Protein AF-A0A9E1TDJ6-F1 (afdb_monomer_lite)

pLDDT: mean 80.69, std 10.55, range [55.75, 95.31]

Sequence (45 aa):
MFGLIRTAILVTIAFVFGLFLERNQAADACIAAGGIARTGVCWNE

Radius of gyration: 16.09 Å; chains: 1; bounding box: 37×19×39 Å

Secondary structure (DSSP, 8-state):
-HHHHHHHHHHHHHHHHHHHHHHHHHHHHHHHTT-EEETTEEE--

Foldseek 3Di:
DVVVVVVVVVVVVVVVVVVVVVLVVQQVVLVVVVFHCDPSDTHDD

Structure (mmCIF, N/CA/C/O backbone):
data_AF-A0A9E1TDJ6-F1
#
_entry.id   AF-A0A9E1TDJ6-F1
#
loop_
_atom_site.group_PDB
_atom_site.id
_atom_site.type_symbol
_atom_site.label_atom_id
_atom_site.label_alt_id
_atom_site.label_comp_id
_atom_site.label_asym_id
_atom_site.label_entity_id
_atom_site.label_seq_id
_atom_site.pdbx_PDB_ins_code
_atom_site.Cartn_x
_atom_site.Cartn_y
_atom_site.Cartn_z
_atom_site.occupancy
_atom_site.B_iso_or_equiv
_atom_site.auth_seq_id
_atom_site.auth_comp_id
_atom_site.auth_asym_id
_atom_site.auth_atom_id
_atom_site.pdbx_PDB_model_num
ATOM 1 N N . MET A 1 1 ? -25.708 -5.116 18.091 1.00 58.34 1 MET A N 1
ATOM 2 C CA . MET A 1 1 ? -25.488 -4.778 16.661 1.00 58.34 1 MET A CA 1
ATOM 3 C C . MET A 1 1 ? -24.019 -4.422 16.344 1.00 58.34 1 MET A C 1
ATOM 5 O O . MET A 1 1 ? -23.751 -3.768 15.348 1.00 58.34 1 MET A O 1
ATOM 9 N N . PHE A 1 2 ? -23.040 -4.905 17.127 1.00 61.25 2 PHE A N 1
ATOM 10 C CA . PHE A 1 2 ? -21.614 -4.558 16.970 1.00 61.25 2 PHE A CA 1
ATOM 11 C C . PHE A 1 2 ? -20.906 -5.222 15.766 1.00 61.25 2 PHE A C 1
ATOM 13 O O . PHE A 1 2 ? -19.866 -4.742 15.324 1.00 61.25 2 PHE A O 1
ATOM 20 N N . GLY A 1 3 ? -21.456 -6.310 15.211 1.00 72.25 3 GLY A N 1
ATOM 21 C CA . GLY A 1 3 ? -20.825 -7.053 14.108 1.00 72.25 3 GLY A CA 1
ATOM 22 C C . GLY A 1 3 ? -20.921 -6.376 12.733 1.00 72.25 3 GLY A C 1
ATOM 23 O O . GLY A 1 3 ? -19.999 -6.485 11.929 1.00 72.25 3 GLY A O 1
ATOM 24 N N . LEU A 1 4 ? -22.003 -5.635 12.471 1.00 82.31 4 LEU A N 1
ATOM 25 C CA . LEU A 1 4 ? -22.223 -4.948 11.188 1.00 82.31 4 LEU A CA 1
ATOM 26 C C . LEU A 1 4 ? -21.273 -3.760 10.996 1.00 82.31 4 LEU A C 1
ATOM 28 O O . LEU A 1 4 ? -20.706 -3.569 9.929 1.00 82.31 4 LEU A O 1
ATOM 32 N N . ILE A 1 5 ? -21.029 -2.998 12.060 1.00 88.81 5 ILE A N 1
ATOM 33 C CA . ILE A 1 5 ? -20.084 -1.876 12.016 1.00 88.81 5 ILE A CA 1
ATOM 34 C C . ILE A 1 5 ? -18.660 -2.399 11.783 1.00 88.81 5 ILE A C 1
ATOM 36 O O . ILE A 1 5 ? -17.925 -1.869 10.956 1.00 88.81 5 ILE A O 1
ATOM 40 N N . ARG A 1 6 ? -18.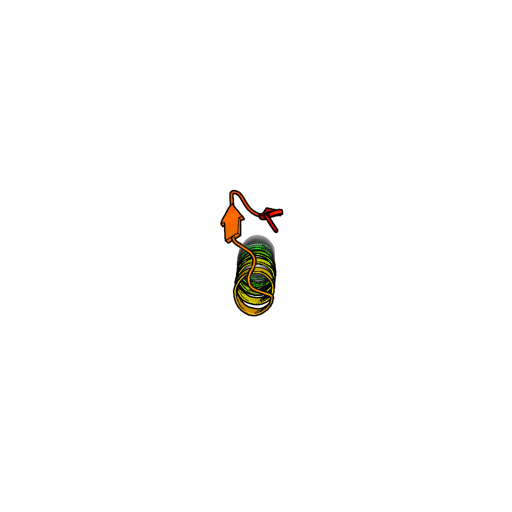283 -3.496 12.453 1.00 87.19 6 ARG A N 1
ATOM 41 C CA . ARG A 1 6 ? -16.964 -4.118 12.285 1.00 87.19 6 ARG A CA 1
ATOM 42 C C . ARG A 1 6 ? -16.739 -4.637 10.864 1.00 87.19 6 ARG A C 1
ATOM 44 O O . ARG A 1 6 ? -15.648 -4.472 10.333 1.00 87.19 6 ARG A O 1
ATOM 51 N N . THR A 1 7 ? -17.750 -5.243 10.246 1.00 89.94 7 THR A N 1
ATOM 52 C CA . THR A 1 7 ? -17.649 -5.719 8.856 1.00 89.94 7 THR A CA 1
ATOM 53 C C . THR A 1 7 ? -17.523 -4.562 7.873 1.00 89.94 7 THR A C 1
ATOM 55 O O . THR A 1 7 ? -16.629 -4.603 7.034 1.00 89.94 7 THR A O 1
ATOM 58 N N . ALA A 1 8 ? -18.311 -3.494 8.028 1.00 90.50 8 ALA A N 1
ATOM 59 C CA . ALA A 1 8 ? -18.174 -2.292 7.204 1.00 90.50 8 ALA A CA 1
ATOM 60 C C . ALA A 1 8 ? -16.764 -1.680 7.296 1.00 90.50 8 ALA A C 1
ATOM 62 O O . ALA A 1 8 ? -16.165 -1.361 6.273 1.00 90.50 8 ALA A O 1
ATOM 63 N N . ILE A 1 9 ? -16.193 -1.590 8.503 1.00 93.38 9 ILE A N 1
ATOM 64 C CA . ILE A 1 9 ? -14.826 -1.085 8.706 1.00 93.38 9 ILE A CA 1
ATOM 65 C C . ILE A 1 9 ? -13.799 -1.958 7.975 1.00 93.38 9 ILE A C 1
ATOM 67 O O . ILE A 1 9 ? -12.944 -1.434 7.265 1.00 93.38 9 ILE A O 1
ATOM 71 N N . LEU A 1 10 ? -13.885 -3.284 8.116 1.00 93.56 10 LEU A N 1
ATOM 72 C CA . LEU A 1 10 ? -12.945 -4.203 7.469 1.00 93.56 10 LEU A CA 1
ATOM 73 C C . LEU A 1 10 ? -13.033 -4.143 5.938 1.00 93.56 10 LEU A C 1
ATOM 75 O O . LEU A 1 10 ? -11.998 -4.174 5.277 1.00 93.56 10 LEU A O 1
ATOM 79 N N . VAL A 1 11 ? 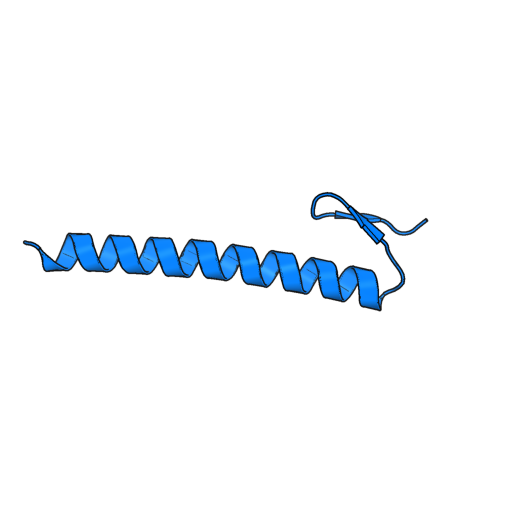-14.239 -4.003 5.380 1.00 94.38 11 VAL A N 1
ATOM 80 C CA . VAL A 1 11 ? -14.445 -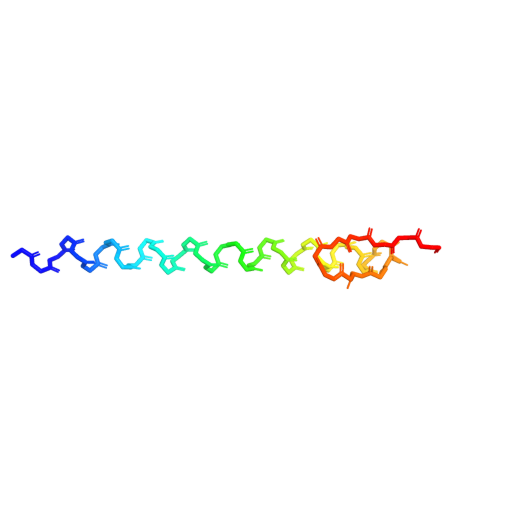3.839 3.931 1.00 94.38 11 VAL A CA 1
ATOM 81 C C . VAL A 1 11 ? -13.817 -2.539 3.435 1.00 94.38 11 VAL A C 1
ATOM 83 O O . VAL A 1 11 ? -13.090 -2.559 2.444 1.00 94.38 11 VAL A O 1
ATOM 86 N N . THR A 1 12 ? -14.023 -1.425 4.141 1.00 94.75 12 THR A N 1
ATOM 87 C CA . THR A 1 12 ? -13.414 -0.137 3.775 1.00 94.75 12 THR A CA 1
ATOM 88 C C . THR A 1 12 ? -11.889 -0.205 3.817 1.00 94.75 12 THR A C 1
ATOM 90 O O . THR A 1 12 ? -11.230 0.274 2.897 1.00 94.75 12 THR A O 1
ATOM 93 N N . ILE A 1 13 ? -11.314 -0.839 4.844 1.00 95.31 13 ILE A N 1
ATOM 94 C CA . ILE A 1 13 ? -9.860 -1.023 4.945 1.00 95.31 13 ILE A CA 1
ATOM 95 C C . ILE A 1 13 ? -9.347 -1.863 3.772 1.00 95.31 13 ILE A C 1
ATOM 97 O O . ILE A 1 13 ? -8.393 -1.453 3.115 1.00 95.31 13 ILE A O 1
ATOM 101 N N . ALA A 1 14 ? -9.986 -2.999 3.478 1.00 93.62 14 ALA A N 1
ATOM 102 C CA . ALA A 1 14 ? -9.594 -3.867 2.369 1.00 93.62 14 ALA A CA 1
ATOM 103 C C . ALA A 1 14 ? -9.669 -3.142 1.014 1.00 93.62 14 ALA A C 1
ATOM 105 O O . ALA A 1 14 ? -8.767 -3.280 0.191 1.00 93.62 14 ALA A O 1
ATOM 106 N N . PHE A 1 15 ? -10.701 -2.320 0.810 1.00 94.56 15 PHE A N 1
ATOM 107 C CA . PHE A 1 15 ? -10.866 -1.504 -0.391 1.00 94.56 15 PHE A CA 1
ATOM 108 C C . PHE A 1 15 ? -9.737 -0.477 -0.561 1.00 94.56 15 PHE A C 1
ATOM 110 O O . PHE A 1 15 ? -9.126 -0.401 -1.626 1.00 94.56 15 PHE A O 1
ATOM 117 N N . VAL A 1 16 ? -9.409 0.276 0.496 1.00 94.06 16 VAL A N 1
ATOM 118 C CA . VAL A 1 16 ? -8.309 1.257 0.462 1.00 94.06 16 VAL A CA 1
ATOM 119 C C . VAL A 1 16 ? -6.968 0.565 0.215 1.00 94.06 16 VAL A C 1
ATOM 121 O O . VAL A 1 16 ? -6.176 1.040 -0.597 1.00 94.06 16 VAL A O 1
ATOM 124 N N . PHE A 1 17 ? -6.725 -0.577 0.861 1.00 93.50 17 PHE A N 1
ATOM 125 C CA . PHE A 1 17 ? -5.503 -1.355 0.653 1.00 93.50 17 PHE A CA 1
ATOM 126 C C . PHE A 1 17 ? -5.382 -1.862 -0.789 1.00 93.50 17 PHE A C 1
ATOM 128 O O . PHE A 1 17 ? -4.309 -1.772 -1.382 1.00 93.50 17 PHE A O 1
ATOM 135 N N . GLY A 1 18 ? -6.486 -2.342 -1.370 1.00 89.69 18 GLY A N 1
ATOM 136 C CA . GLY A 1 18 ? -6.544 -2.768 -2.768 1.00 89.69 18 GLY A CA 1
ATOM 137 C C . GLY A 1 18 ? -6.200 -1.637 -3.739 1.00 89.69 18 GLY A C 1
ATOM 138 O O . GLY A 1 18 ? -5.352 -1.821 -4.607 1.00 89.69 18 GLY A O 1
ATOM 139 N N . LEU A 1 19 ? -6.771 -0.444 -3.539 1.00 88.25 19 LEU A N 1
ATOM 140 C CA . LEU A 1 19 ? -6.456 0.734 -4.356 1.00 88.25 19 LEU A CA 1
ATOM 141 C C . LEU A 1 19 ? -4.978 1.132 -4.272 1.00 88.25 19 LEU A C 1
ATOM 143 O O . LEU A 1 19 ? -4.375 1.484 -5.286 1.00 88.25 19 LEU A O 1
ATOM 147 N N . PHE A 1 20 ? -4.385 1.077 -3.076 1.00 86.38 20 PHE A N 1
ATOM 148 C CA . PHE A 1 20 ? -2.960 1.357 -2.897 1.00 86.38 20 PHE A CA 1
ATOM 149 C C . PHE A 1 20 ? -2.082 0.348 -3.637 1.00 86.38 20 PHE A C 1
ATOM 151 O O . PHE A 1 20 ? -1.134 0.750 -4.310 1.00 86.38 20 PHE A O 1
ATOM 158 N N . LEU A 1 21 ? -2.410 -0.944 -3.552 1.00 86.31 21 LEU A N 1
ATOM 159 C CA . LEU A 1 21 ? -1.678 -1.997 -4.256 1.00 86.31 21 LEU A CA 1
ATOM 160 C C . LEU A 1 21 ? -1.760 -1.829 -5.773 1.00 86.31 21 LEU A C 1
ATOM 162 O O . LEU A 1 21 ? -0.732 -1.894 -6.441 1.00 86.31 21 LEU A O 1
ATOM 166 N N . GLU A 1 22 ? -2.946 -1.551 -6.310 1.00 84.62 22 GLU A N 1
ATOM 167 C CA . GLU A 1 22 ? -3.145 -1.347 -7.748 1.00 84.62 22 GLU A CA 1
ATOM 168 C C . GLU A 1 22 ? -2.354 -0.132 -8.260 1.00 84.62 22 GLU A C 1
ATOM 170 O O . GLU A 1 22 ? -1.702 -0.192 -9.304 1.00 84.62 22 GLU A O 1
ATOM 175 N N . ARG A 1 23 ? -2.320 0.957 -7.480 1.00 80.75 23 ARG 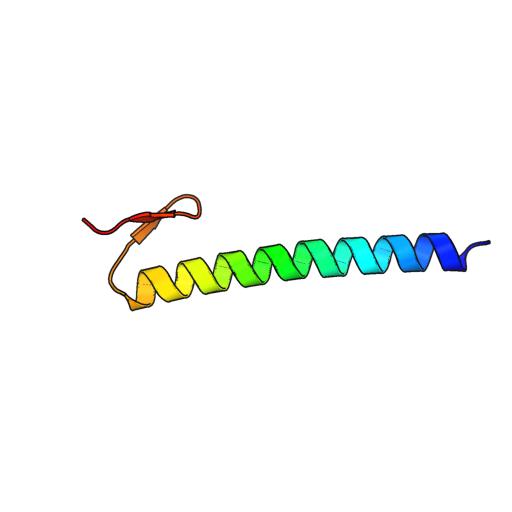A N 1
ATOM 176 C CA . ARG A 1 23 ? -1.517 2.147 -7.802 1.00 80.75 23 ARG A CA 1
ATOM 177 C C . ARG A 1 23 ? -0.022 1.871 -7.766 1.00 80.75 23 ARG A C 1
ATOM 179 O O . ARG A 1 23 ? 0.695 2.384 -8.623 1.00 80.75 23 ARG A O 1
ATOM 186 N N . ASN A 1 24 ? 0.436 1.070 -6.809 1.00 81.06 24 ASN A N 1
ATOM 187 C CA . ASN A 1 24 ? 1.845 0.717 -6.701 1.00 81.06 24 ASN A CA 1
ATOM 188 C C . ASN A 1 24 ? 2.273 -0.201 -7.853 1.00 81.06 24 ASN A C 1
ATOM 190 O O . ASN A 1 24 ? 3.282 0.059 -8.493 1.00 81.06 24 ASN A O 1
ATOM 194 N N . GLN A 1 25 ? 1.450 -1.193 -8.204 1.00 83.06 25 GLN A N 1
ATOM 195 C CA . GLN A 1 25 ? 1.700 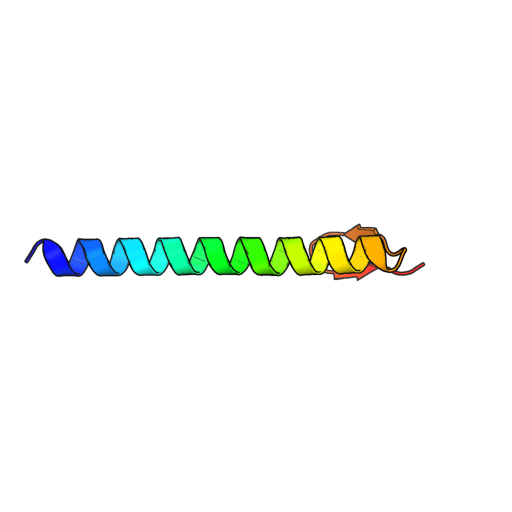-2.069 -9.352 1.00 83.06 25 GLN A CA 1
ATOM 196 C C . GLN A 1 25 ? 1.714 -1.306 -10.679 1.00 83.06 25 GLN A C 1
ATOM 198 O O . GLN A 1 25 ? 2.560 -1.569 -11.530 1.00 83.06 25 GLN A O 1
ATOM 203 N N . ALA A 1 26 ? 0.813 -0.337 -10.859 1.00 82.00 26 ALA A N 1
ATOM 204 C CA . ALA A 1 26 ? 0.817 0.521 -12.039 1.00 82.00 26 ALA A CA 1
ATOM 205 C C . ALA A 1 26 ? 2.084 1.397 -12.115 1.00 82.00 26 ALA A C 1
ATOM 207 O O . ALA A 1 26 ? 2.621 1.614 -13.203 1.00 82.00 26 ALA A O 1
ATOM 208 N N . ALA A 1 27 ? 2.579 1.880 -10.972 1.00 79.50 27 ALA A N 1
ATOM 209 C CA . ALA A 1 27 ? 3.836 2.621 -10.899 1.00 79.50 27 ALA A CA 1
ATOM 210 C C . ALA A 1 27 ? 5.047 1.722 -11.201 1.00 79.50 27 ALA A C 1
ATOM 212 O O . ALA A 1 27 ? 5.887 2.099 -12.015 1.00 79.50 27 ALA A O 1
ATOM 213 N N . ASP A 1 28 ? 5.098 0.518 -10.629 1.00 78.75 28 ASP A N 1
ATOM 214 C CA . ASP A 1 28 ? 6.154 -0.464 -10.898 1.00 78.75 28 ASP A CA 1
ATOM 215 C C . ASP A 1 28 ? 6.168 -0.889 -12.373 1.00 78.75 28 ASP A C 1
ATOM 217 O O . ASP A 1 28 ? 7.232 -0.959 -12.985 1.00 78.75 28 ASP A O 1
ATOM 221 N N . ALA A 1 29 ? 4.997 -1.098 -12.983 1.00 80.56 29 ALA A N 1
ATOM 222 C CA . ALA A 1 29 ? 4.877 -1.403 -14.409 1.00 80.56 29 ALA A CA 1
ATOM 223 C C . ALA A 1 29 ? 5.387 -0.254 -15.297 1.00 80.56 29 ALA A C 1
ATOM 225 O O . ALA A 1 29 ? 6.027 -0.502 -16.318 1.00 80.56 29 ALA A O 1
ATOM 226 N N . CYS A 1 30 ? 5.146 0.998 -14.899 1.00 78.38 30 CYS A N 1
ATOM 227 C CA . CYS A 1 30 ? 5.683 2.168 -15.590 1.00 78.38 30 CYS A CA 1
ATOM 228 C C . CYS A 1 30 ? 7.215 2.230 -15.524 1.00 78.38 30 CYS A C 1
ATOM 230 O O . CYS A 1 30 ? 7.870 2.429 -16.548 1.00 78.38 30 CYS A O 1
ATOM 232 N N . ILE A 1 31 ? 7.782 2.019 -14.332 1.00 79.94 31 ILE A N 1
ATOM 233 C CA . ILE A 1 31 ? 9.234 2.004 -14.118 1.00 79.94 31 ILE A CA 1
ATOM 234 C C . ILE A 1 31 ? 9.871 0.852 -14.907 1.00 79.94 31 ILE A C 1
ATOM 236 O O . ILE A 1 31 ? 10.889 1.044 -15.569 1.00 79.94 31 ILE A O 1
ATOM 240 N N . ALA A 1 32 ? 9.245 -0.328 -14.905 1.00 80.31 32 ALA A N 1
ATOM 241 C CA . ALA A 1 32 ? 9.696 -1.485 -15.677 1.00 80.31 32 ALA A CA 1
ATOM 242 C C . ALA A 1 32 ? 9.660 -1.245 -17.197 1.00 80.31 32 ALA A C 1
ATOM 244 O O . ALA A 1 32 ? 10.491 -1.789 -17.921 1.00 80.31 32 ALA A O 1
ATOM 245 N N . ALA A 1 33 ? 8.736 -0.409 -17.681 1.00 79.31 33 ALA A N 1
ATOM 246 C CA . ALA A 1 33 ? 8.666 0.020 -19.077 1.00 79.31 33 ALA A CA 1
ATOM 247 C C . ALA A 1 33 ? 9.691 1.116 -19.442 1.00 79.31 33 ALA A C 1
ATOM 249 O O . ALA A 1 33 ? 9.725 1.554 -20.591 1.00 79.31 33 ALA A O 1
ATOM 250 N N . GLY A 1 34 ? 10.525 1.558 -18.492 1.00 75.88 34 GLY A N 1
ATOM 251 C CA . GLY A 1 34 ? 11.518 2.617 -18.689 1.00 75.88 34 GLY A CA 1
ATOM 252 C C . GLY A 1 34 ? 10.967 4.038 -18.536 1.00 75.88 34 GLY A C 1
ATOM 253 O O . GLY A 1 34 ? 11.678 4.989 -18.843 1.00 75.88 34 GLY A O 1
ATOM 254 N N . GLY A 1 35 ? 9.721 4.190 -18.071 1.00 76.31 35 GLY A N 1
ATOM 255 C CA . GLY A 1 35 ? 9.091 5.481 -17.795 1.00 76.31 35 GLY A CA 1
ATOM 256 C C . GLY A 1 35 ? 9.283 5.946 -16.349 1.00 76.31 35 GLY A C 1
ATOM 257 O O . GLY A 1 35 ? 9.625 5.179 -15.449 1.00 76.31 35 GLY A O 1
ATOM 258 N N . ILE A 1 36 ? 9.020 7.226 -16.101 1.00 76.06 36 ILE A N 1
ATOM 259 C CA . ILE A 1 36 ? 9.053 7.828 -14.767 1.00 76.06 36 ILE A CA 1
ATOM 260 C C . ILE A 1 36 ? 7.619 7.898 -14.235 1.00 76.06 36 ILE A C 1
ATOM 262 O O . ILE A 1 36 ? 6.762 8.602 -14.773 1.00 76.06 36 ILE A O 1
ATOM 266 N N 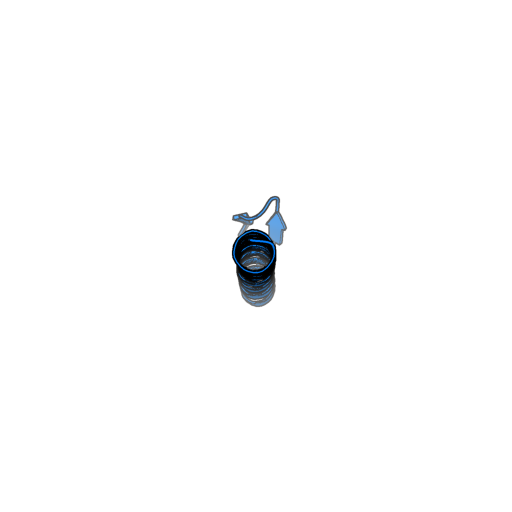. ALA A 1 37 ? 7.343 7.196 -13.136 1.00 72.25 37 ALA A N 1
ATOM 267 C CA . ALA A 1 37 ? 6.058 7.295 -12.450 1.00 72.25 37 ALA A CA 1
ATOM 268 C C . ALA A 1 37 ? 5.984 8.613 -11.651 1.00 72.25 37 ALA A C 1
ATOM 270 O O . ALA A 1 37 ? 6.491 8.701 -10.531 1.00 72.25 37 ALA A O 1
ATOM 271 N N . ARG A 1 38 ? 5.341 9.654 -12.202 1.00 68.12 38 ARG A N 1
ATOM 272 C CA . ARG A 1 38 ? 5.035 10.901 -11.471 1.00 68.12 38 ARG A CA 1
ATOM 273 C C . ARG A 1 38 ? 3.550 10.990 -11.158 1.00 68.12 38 ARG A C 1
ATOM 275 O O . ARG A 1 38 ? 2.706 10.839 -12.036 1.00 68.12 38 ARG A O 1
ATOM 282 N N . THR A 1 39 ? 3.229 11.275 -9.894 1.00 67.69 39 THR A N 1
ATOM 283 C CA . THR A 1 39 ? 1.860 11.593 -9.434 1.00 67.69 39 THR A CA 1
ATOM 284 C C . THR A 1 39 ? 0.785 10.593 -9.899 1.00 67.69 39 THR A C 1
ATOM 286 O O . THR A 1 39 ? -0.340 10.979 -10.199 1.00 67.69 39 THR A O 1
ATOM 289 N N . GLY A 1 40 ? 1.123 9.300 -9.978 1.00 64.94 40 GLY A N 1
ATOM 290 C CA . GLY A 1 40 ? 0.186 8.243 -10.380 1.00 64.94 40 GLY A CA 1
ATOM 291 C C . GLY A 1 40 ? -0.091 8.144 -11.885 1.00 64.94 40 GLY A C 1
ATOM 292 O O . GLY A 1 40 ? -1.037 7.457 -12.268 1.00 64.94 40 GLY A O 1
ATOM 293 N N . VAL A 1 41 ? 0.711 8.811 -12.718 1.00 70.19 41 VAL A N 1
ATOM 294 C CA . VAL A 1 41 ? 0.675 8.729 -14.182 1.00 70.19 41 VAL A CA 1
ATOM 295 C C . VAL A 1 41 ? 2.050 8.281 -14.674 1.00 70.19 41 VAL A C 1
ATOM 297 O O . VAL A 1 41 ? 3.074 8.722 -14.147 1.00 70.19 41 VAL A O 1
ATOM 300 N N . CYS A 1 42 ? 2.082 7.400 -15.671 1.00 72.50 42 CYS A N 1
ATOM 301 C CA . CYS A 1 42 ? 3.336 7.007 -16.297 1.00 72.50 42 CYS A CA 1
ATOM 302 C C . CYS A 1 42 ? 3.759 8.069 -17.309 1.00 72.50 42 CYS A C 1
ATOM 304 O O . CYS A 1 42 ? 3.012 8.333 -18.250 1.00 72.50 42 CYS A O 1
ATOM 306 N N . TRP A 1 43 ? 4.918 8.690 -17.092 1.00 71.56 43 TRP A N 1
ATOM 307 C CA . TRP A 1 43 ? 5.509 9.645 -18.024 1.00 71.56 43 TRP A CA 1
ATOM 308 C C . TRP A 1 43 ? 6.655 8.966 -18.765 1.00 71.56 43 TRP A C 1
ATOM 310 O O . TRP A 1 43 ? 7.609 8.491 -18.154 1.00 71.56 43 TRP A O 1
ATOM 320 N N . ASN A 1 44 ? 6.544 8.913 -20.082 1.00 63.25 44 ASN A N 1
ATOM 321 C CA . ASN A 1 44 ? 7.569 8.464 -21.007 1.00 63.25 44 ASN A CA 1
ATOM 322 C C . ASN A 1 44 ? 8.047 9.682 -21.803 1.00 63.25 44 ASN A C 1
ATOM 324 O O . ASN A 1 44 ? 7.397 10.087 -22.764 1.00 63.25 44 ASN A O 1
ATOM 328 N N . GLU A 1 45 ? 9.140 10.294 -21.348 1.00 55.75 45 GLU A N 1
ATOM 329 C CA . GLU A 1 45 ? 9.941 11.210 -22.171 1.00 55.75 45 GLU A CA 1
ATOM 330 C C . GLU A 1 45 ? 11.007 10.433 -22.950 1.00 55.75 45 GLU A C 1
ATOM 332 O O . GLU A 1 45 ? 11.569 9.473 -22.372 1.00 55.75 45 GLU A O 1
#